Protein AF-A0A933HJF9-F1 (afdb_monomer_lite)

Radius of gyration: 20.72 Å; chains: 1; bounding box: 41×42×73 Å

Structure (mmCIF, N/CA/C/O backbone):
data_AF-A0A933HJF9-F1
#
_entry.id   AF-A0A933HJF9-F1
#
loop_
_atom_site.group_PDB
_atom_site.id
_atom_site.type_symbol
_atom_site.label_atom_id
_atom_site.label_alt_id
_atom_site.label_comp_id
_atom_site.label_asym_id
_atom_site.label_entity_id
_atom_site.label_seq_id
_atom_site.pdbx_PDB_ins_code
_atom_site.Cartn_x
_atom_site.Cartn_y
_atom_site.Cartn_z
_atom_site.occupancy
_atom_site.B_iso_or_equiv
_atom_site.auth_seq_id
_atom_site.auth_comp_id
_atom_site.auth_asym_id
_atom_site.auth_atom_id
_atom_site.pdbx_PDB_model_num
ATOM 1 N N . MET A 1 1 ? 9.190 4.130 -2.489 1.00 63.47 1 MET A N 1
ATOM 2 C CA . MET A 1 1 ? 9.051 5.265 -1.546 1.00 63.47 1 MET A CA 1
ATOM 3 C C . MET A 1 1 ? 8.448 4.735 -0.244 1.00 63.47 1 MET A C 1
ATOM 5 O O . MET A 1 1 ? 7.263 4.889 0.009 1.00 63.47 1 MET A O 1
ATOM 9 N N . ILE A 1 2 ? 9.229 4.041 0.594 1.00 67.19 2 ILE A N 1
ATOM 10 C CA . ILE A 1 2 ? 8.655 3.201 1.672 1.00 67.19 2 ILE A CA 1
ATOM 11 C C . ILE A 1 2 ? 7.759 4.002 2.638 1.00 67.19 2 ILE A C 1
ATOM 13 O O . ILE A 1 2 ? 6.658 3.570 2.974 1.00 67.19 2 ILE A O 1
ATOM 17 N N . LEU A 1 3 ? 8.217 5.183 3.069 1.00 70.75 3 LEU A N 1
ATOM 18 C CA . LEU A 1 3 ? 7.475 6.042 3.997 1.00 70.75 3 LEU A CA 1
ATOM 19 C C . LEU A 1 3 ? 6.176 6.580 3.385 1.00 70.75 3 LEU A C 1
ATOM 21 O O . LEU A 1 3 ? 5.149 6.524 4.058 1.00 70.75 3 LEU A O 1
ATOM 25 N N . GLY A 1 4 ? 6.203 7.023 2.124 1.00 73.81 4 GLY A N 1
ATOM 26 C CA . GLY A 1 4 ? 5.022 7.478 1.391 1.00 73.81 4 GLY A CA 1
ATOM 27 C C . GLY A 1 4 ? 3.935 6.413 1.273 1.00 73.81 4 GLY A C 1
ATOM 28 O O . GLY A 1 4 ? 2.762 6.688 1.524 1.00 73.81 4 GLY A O 1
ATOM 29 N N . HIS A 1 5 ? 4.310 5.166 0.975 1.00 80.69 5 HIS A N 1
ATOM 30 C CA . HIS A 1 5 ? 3.331 4.082 0.873 1.00 80.69 5 HIS A CA 1
ATOM 31 C C . HIS A 1 5 ? 2.687 3.751 2.214 1.00 80.69 5 HIS A C 1
ATOM 33 O O . HIS A 1 5 ? 1.479 3.519 2.291 1.00 80.69 5 HIS A O 1
ATOM 39 N N . VAL A 1 6 ? 3.469 3.771 3.294 1.00 81.75 6 VAL A N 1
ATOM 40 C CA . VAL A 1 6 ? 2.962 3.520 4.647 1.00 81.75 6 VAL A CA 1
ATOM 41 C C . VAL A 1 6 ? 2.019 4.637 5.093 1.00 81.75 6 VAL A C 1
ATOM 43 O O . VAL A 1 6 ? 0.928 4.342 5.586 1.00 81.75 6 VAL A O 1
ATOM 46 N N . THR A 1 7 ? 2.388 5.908 4.899 1.00 82.88 7 THR A N 1
ATOM 47 C CA . THR A 1 7 ? 1.548 7.050 5.299 1.00 82.88 7 THR A CA 1
ATOM 48 C C . THR A 1 7 ? 0.264 7.125 4.479 1.00 82.88 7 THR A C 1
ATOM 50 O O . THR A 1 7 ? -0.810 7.311 5.052 1.00 82.88 7 THR A O 1
ATOM 53 N N . ASN A 1 8 ? 0.331 6.892 3.168 1.00 82.56 8 ASN A N 1
ATOM 54 C CA . ASN A 1 8 ? -0.847 6.892 2.303 1.00 82.56 8 ASN A CA 1
ATOM 55 C C . ASN A 1 8 ? -1.765 5.702 2.576 1.00 82.56 8 ASN A C 1
ATOM 57 O O . ASN A 1 8 ? -2.982 5.866 2.637 1.00 82.56 8 ASN A O 1
ATOM 61 N N . THR A 1 9 ? -1.205 4.516 2.819 1.00 86.81 9 THR A N 1
ATOM 62 C CA . THR A 1 9 ? -1.996 3.340 3.210 1.00 86.81 9 THR A CA 1
ATOM 63 C C . THR A 1 9 ? -2.687 3.564 4.551 1.00 86.81 9 THR A C 1
ATOM 65 O O . THR A 1 9 ? -3.872 3.262 4.687 1.00 86.81 9 THR A O 1
ATOM 68 N N . PHE A 1 10 ? -1.988 4.148 5.530 1.00 87.69 10 PHE A N 1
ATOM 69 C CA . PHE A 1 10 ? -2.587 4.530 6.806 1.00 87.69 10 PHE A CA 1
ATOM 70 C C . PHE A 1 10 ? -3.729 5.534 6.622 1.00 87.69 10 PHE A C 1
ATOM 72 O O . PHE A 1 10 ? -4.814 5.334 7.166 1.00 87.69 10 PHE A O 1
ATOM 79 N N . MET A 1 11 ? -3.505 6.595 5.841 1.00 86.38 11 MET A N 1
ATOM 80 C CA . MET A 1 11 ? -4.516 7.611 5.556 1.00 86.38 11 MET A CA 1
ATOM 81 C C . MET A 1 11 ? -5.751 6.989 4.896 1.00 86.38 11 MET A C 1
ATOM 83 O O . MET A 1 11 ? -6.860 7.173 5.395 1.00 86.38 11 MET A O 1
ATOM 87 N N . LEU A 1 12 ? -5.572 6.224 3.815 1.00 85.50 12 LEU A N 1
ATOM 88 C CA . LEU A 1 12 ? -6.666 5.575 3.087 1.00 85.50 12 LEU A CA 1
ATOM 89 C C . LEU A 1 12 ? -7.440 4.602 3.977 1.00 85.50 12 LEU A C 1
ATOM 91 O O . LEU A 1 12 ? -8.669 4.584 3.942 1.00 85.50 12 LEU A O 1
ATOM 95 N N . HIS A 1 13 ? -6.742 3.829 4.812 1.00 89.94 13 HIS A N 1
ATOM 96 C CA . HIS A 1 13 ? -7.377 2.928 5.771 1.00 89.94 13 HIS A CA 1
ATOM 97 C C . HIS A 1 13 ? -8.176 3.698 6.829 1.00 89.94 13 HIS A C 1
ATOM 99 O O . HIS A 1 13 ? -9.340 3.385 7.069 1.00 89.94 13 HIS A O 1
ATOM 105 N N . SER A 1 14 ? -7.596 4.754 7.403 1.00 85.62 14 SER A N 1
ATOM 106 C CA . SER A 1 14 ? -8.238 5.595 8.418 1.00 85.62 14 SER A CA 1
ATOM 107 C C . SER A 1 14 ? -9.485 6.296 7.869 1.00 85.62 14 SER A C 1
ATOM 109 O O . SER A 1 14 ? -10.554 6.231 8.477 1.00 85.62 14 SER A O 1
ATOM 111 N N . VAL A 1 15 ? -9.394 6.892 6.678 1.00 85.25 15 VAL A N 1
ATOM 112 C CA . VAL A 1 15 ? -10.536 7.500 5.981 1.00 85.25 15 VAL A CA 1
ATOM 113 C C . VAL A 1 15 ? -11.581 6.439 5.642 1.00 85.25 15 VAL A C 1
ATOM 115 O O . VAL A 1 15 ? -12.755 6.598 5.970 1.00 85.25 15 VAL A O 1
ATOM 118 N N . GLY A 1 16 ? -11.165 5.313 5.061 1.00 83.94 16 GLY A N 1
ATOM 119 C CA . GLY A 1 16 ? -12.051 4.196 4.752 1.00 83.94 16 GLY A CA 1
ATOM 120 C C . GLY A 1 16 ? -12.776 3.665 5.989 1.00 83.94 16 GLY A C 1
ATOM 121 O O . GLY A 1 16 ? -13.950 3.323 5.897 1.00 83.94 16 GLY A O 1
ATOM 122 N N . SER A 1 17 ? -12.132 3.656 7.159 1.00 85.50 17 SER A N 1
ATOM 123 C CA . SER A 1 17 ? -12.736 3.189 8.413 1.00 85.50 17 SER A CA 1
ATOM 124 C C . SER A 1 17 ? -13.901 4.069 8.869 1.00 85.50 17 SER A C 1
ATOM 126 O O . SER A 1 17 ? -14.837 3.567 9.485 1.00 85.50 17 SER A O 1
ATOM 128 N N . HIS A 1 18 ? -13.910 5.359 8.514 1.00 83.75 18 HIS A N 1
ATOM 129 C CA . HIS A 1 18 ? -15.062 6.224 8.777 1.00 83.75 18 HIS A CA 1
ATOM 130 C C . HIS A 1 18 ? -16.285 5.825 7.946 1.00 83.75 18 HIS A C 1
ATOM 132 O O . HIS A 1 18 ? -17.407 5.891 8.446 1.00 83.75 18 HIS A O 1
ATOM 138 N N . PHE A 1 19 ? -16.079 5.369 6.708 1.00 86.31 19 PHE A N 1
ATOM 139 C CA . PHE A 1 19 ? -17.167 5.002 5.798 1.00 86.31 19 PHE A CA 1
ATOM 140 C C . PHE A 1 19 ? -17.592 3.535 5.925 1.00 86.31 19 PHE A C 1
ATOM 142 O O . PHE A 1 19 ? -18.777 3.214 5.864 1.00 86.31 19 PHE A O 1
ATOM 149 N N . LEU A 1 20 ? -16.627 2.636 6.109 1.00 85.19 20 LEU A N 1
ATOM 150 C CA . LEU A 1 20 ? -16.812 1.186 6.065 1.00 85.19 20 LEU A CA 1
ATOM 151 C C . LEU A 1 20 ? -16.800 0.534 7.455 1.00 85.19 20 LEU A C 1
ATOM 153 O O . LEU A 1 20 ? -17.136 -0.648 7.561 1.00 85.19 20 LEU A O 1
ATOM 157 N N . LYS A 1 21 ? -16.475 1.296 8.511 1.00 79.31 21 LYS A N 1
ATOM 158 C CA . LYS A 1 21 ? -16.445 0.858 9.917 1.00 79.31 21 LYS A CA 1
ATOM 159 C C . LYS A 1 21 ? -15.720 -0.487 10.063 1.00 79.31 21 LYS A C 1
ATOM 161 O O . LYS A 1 21 ? -14.565 -0.616 9.662 1.00 79.31 21 LYS A O 1
ATOM 166 N N . ASP A 1 22 ? -16.425 -1.499 10.558 1.00 75.94 22 ASP A N 1
ATOM 167 C CA . ASP A 1 22 ? -15.890 -2.815 10.916 1.00 75.94 22 ASP A CA 1
ATOM 168 C C . ASP A 1 22 ? -15.705 -3.757 9.717 1.00 75.94 22 ASP A C 1
ATOM 170 O O . ASP A 1 22 ? -15.320 -4.914 9.879 1.00 75.94 22 ASP A O 1
ATOM 174 N N . LYS A 1 23 ? -15.997 -3.291 8.495 1.00 83.62 23 LYS A N 1
ATOM 175 C CA . LYS A 1 23 ? -15.835 -4.095 7.275 1.00 83.62 23 LYS A CA 1
ATOM 176 C C . LYS A 1 23 ? -14.406 -4.083 6.739 1.00 83.62 23 LYS A C 1
ATOM 178 O O . LYS A 1 23 ? -14.088 -4.899 5.875 1.00 83.62 23 LYS A O 1
ATOM 183 N N . LEU A 1 24 ? -13.556 -3.169 7.213 1.00 86.50 24 LEU A N 1
ATOM 184 C CA . LEU A 1 24 ? -12.160 -3.123 6.793 1.00 86.50 24 LEU A CA 1
ATOM 185 C C . LEU A 1 24 ? -11.309 -4.155 7.539 1.00 86.50 24 LEU A C 1
ATOM 187 O O . LEU A 1 24 ? -11.503 -4.375 8.736 1.00 86.50 24 LEU A O 1
ATOM 191 N N . PRO A 1 25 ? -10.321 -4.761 6.860 1.00 88.19 25 PRO A N 1
ATOM 192 C CA . PRO A 1 25 ? -9.350 -5.608 7.529 1.00 88.19 25 PRO A CA 1
ATOM 193 C C . PRO A 1 25 ? -8.535 -4.810 8.560 1.00 88.19 25 PRO A C 1
ATOM 195 O O . PRO A 1 25 ? -8.384 -3.592 8.419 1.00 88.19 25 PRO A O 1
ATOM 198 N N . PRO A 1 26 ? -7.963 -5.474 9.581 1.00 89.62 26 PRO A N 1
ATOM 199 C CA . PRO A 1 26 ? -7.102 -4.815 10.556 1.00 89.62 26 PRO A CA 1
ATOM 200 C C . PRO A 1 26 ? -5.947 -4.070 9.879 1.00 89.62 26 PRO A C 1
ATOM 202 O O . PRO A 1 26 ? -5.344 -4.571 8.934 1.00 89.62 26 PRO A O 1
ATOM 205 N N . LEU A 1 27 ? -5.611 -2.887 10.387 1.00 88.44 27 LEU A N 1
ATOM 206 C CA . LEU A 1 27 ? -4.574 -2.030 9.810 1.00 88.44 27 LEU A CA 1
ATOM 207 C C . LEU A 1 27 ? -3.166 -2.672 9.776 1.00 88.44 27 LEU A C 1
ATOM 209 O O . LEU A 1 27 ? -2.523 -2.576 8.734 1.00 88.44 27 LEU A O 1
ATOM 213 N N . PRO A 1 28 ? -2.660 -3.348 10.834 1.00 92.50 28 PRO A N 1
ATOM 214 C CA . PRO A 1 28 ? -1.293 -3.882 10.823 1.00 92.50 28 PRO A CA 1
ATOM 215 C C . PRO A 1 28 ? -0.962 -4.821 9.646 1.00 92.50 28 PRO A C 1
ATOM 217 O O . PRO A 1 28 ? 0.057 -4.592 8.995 1.00 92.50 28 PRO A O 1
ATOM 220 N N . PRO A 1 29 ? -1.785 -5.835 9.302 1.00 91.62 29 PRO A N 1
ATOM 221 C CA . PRO A 1 29 ? -1.504 -6.672 8.139 1.00 91.62 29 PRO A CA 1
ATOM 222 C C . PRO A 1 29 ? -1.632 -5.922 6.811 1.00 91.62 29 PRO A C 1
ATOM 224 O O . PRO A 1 29 ? -0.892 -6.231 5.884 1.00 91.62 29 PRO A O 1
ATOM 227 N N . VAL A 1 30 ? -2.503 -4.912 6.718 1.00 91.25 30 VAL A N 1
ATOM 228 C CA . VAL A 1 30 ? -2.583 -4.049 5.528 1.00 91.25 30 VAL A CA 1
ATOM 229 C C . VAL A 1 30 ? -1.292 -3.240 5.365 1.00 91.25 30 VAL A C 1
ATOM 231 O O . VAL A 1 30 ? -0.745 -3.179 4.271 1.00 91.25 30 VAL A O 1
ATOM 234 N N . LEU A 1 31 ? -0.738 -2.683 6.446 1.00 90.81 31 LEU A N 1
ATOM 235 C CA . LEU A 1 31 ? 0.550 -1.982 6.397 1.00 90.81 31 LEU A CA 1
ATOM 236 C C . LEU A 1 31 ? 1.707 -2.922 6.040 1.00 90.81 31 LEU A C 1
ATOM 238 O O . LEU A 1 31 ? 2.556 -2.558 5.233 1.00 90.81 31 LEU A O 1
ATOM 242 N N . ALA A 1 32 ? 1.723 -4.141 6.589 1.00 88.38 32 ALA A N 1
ATOM 243 C CA . ALA A 1 32 ? 2.713 -5.153 6.218 1.00 88.38 32 ALA A CA 1
ATOM 244 C C . ALA A 1 32 ? 2.627 -5.502 4.723 1.00 88.38 32 ALA A C 1
ATOM 246 O O . ALA A 1 32 ? 3.645 -5.602 4.043 1.00 88.38 32 ALA A O 1
ATOM 247 N N . GLY A 1 33 ? 1.405 -5.615 4.201 1.00 87.50 33 GLY A N 1
ATOM 248 C CA . GLY A 1 33 ? 1.130 -5.759 2.778 1.00 87.50 33 GLY A CA 1
ATOM 249 C C . GLY A 1 33 ? 1.681 -4.621 1.934 1.00 87.50 33 GLY A C 1
ATOM 250 O O . GLY A 1 33 ? 2.360 -4.866 0.945 1.00 87.50 33 GLY A O 1
ATOM 251 N N . ALA A 1 34 ? 1.453 -3.378 2.358 1.00 88.00 34 ALA A N 1
ATOM 252 C CA . ALA A 1 34 ? 1.936 -2.192 1.657 1.00 88.00 34 ALA A CA 1
ATOM 253 C C . ALA A 1 34 ? 3.467 -2.036 1.672 1.00 88.00 34 ALA A C 1
ATOM 255 O O . ALA A 1 34 ? 3.995 -1.180 0.976 1.00 88.00 34 ALA A O 1
ATOM 256 N N . LEU A 1 35 ? 4.194 -2.842 2.447 1.00 85.69 35 LEU A N 1
ATOM 257 C CA . LEU A 1 35 ? 5.657 -2.920 2.409 1.00 85.69 35 LEU A CA 1
ATOM 258 C C . LEU A 1 35 ? 6.165 -4.077 1.543 1.00 85.69 35 LEU A C 1
ATOM 260 O O . LEU A 1 35 ? 7.329 -4.085 1.146 1.00 85.69 35 LEU A O 1
ATOM 264 N N . ALA A 1 36 ? 5.315 -5.070 1.277 1.00 83.06 36 ALA A N 1
ATOM 265 C CA . ALA A 1 36 ? 5.723 -6.323 0.661 1.00 83.06 36 ALA A CA 1
ATOM 266 C C . ALA A 1 36 ? 6.304 -6.160 -0.756 1.00 83.06 36 ALA A C 1
ATOM 268 O O . ALA A 1 36 ? 7.364 -6.743 -0.978 1.00 83.06 36 ALA A O 1
ATOM 269 N N . PRO A 1 37 ? 5.713 -5.379 -1.690 1.00 80.31 37 PRO A N 1
ATOM 270 C CA . PRO A 1 37 ? 6.295 -5.200 -3.025 1.00 80.31 37 PRO A CA 1
ATOM 271 C C . PRO A 1 37 ? 7.726 -4.652 -2.950 1.00 80.31 37 PRO A C 1
ATOM 273 O O . PRO A 1 37 ? 8.669 -5.265 -3.442 1.00 80.31 37 PRO A O 1
ATOM 276 N N . ASP A 1 38 ? 7.895 -3.572 -2.188 1.00 77.94 38 ASP A N 1
ATOM 277 C CA . ASP A 1 38 ? 9.159 -2.866 -1.983 1.00 77.94 38 ASP A CA 1
ATOM 278 C C . ASP A 1 38 ? 10.269 -3.765 -1.389 1.00 77.94 38 ASP A C 1
ATOM 280 O O . ASP A 1 38 ? 11.452 -3.578 -1.686 1.00 77.94 38 ASP A O 1
ATOM 284 N N . ILE A 1 39 ? 9.910 -4.717 -0.517 1.00 76.38 39 ILE A N 1
ATOM 285 C CA . ILE A 1 39 ? 10.842 -5.686 0.086 1.00 76.38 39 ILE A CA 1
ATOM 286 C C . ILE A 1 39 ? 11.153 -6.823 -0.890 1.00 76.38 39 ILE A C 1
ATOM 288 O O . ILE A 1 39 ? 12.322 -7.172 -1.061 1.00 76.38 39 ILE A O 1
ATOM 292 N N . LEU A 1 40 ? 10.128 -7.403 -1.519 1.00 73.06 40 LEU A N 1
ATOM 293 C CA . LEU A 1 40 ? 10.278 -8.543 -2.423 1.00 73.06 40 LEU A CA 1
ATOM 294 C C . LEU A 1 40 ? 11.112 -8.171 -3.648 1.00 73.06 40 LEU A C 1
ATOM 296 O O . LEU A 1 40 ? 12.054 -8.888 -3.979 1.00 73.06 40 LEU A O 1
ATOM 300 N N . ASP A 1 41 ? 10.851 -7.013 -4.249 1.00 70.12 41 ASP A N 1
ATOM 301 C CA . ASP A 1 41 ? 11.571 -6.555 -5.438 1.00 70.12 41 ASP A CA 1
ATOM 302 C C . ASP A 1 41 ? 13.060 -6.311 -5.144 1.00 70.12 41 ASP A C 1
ATOM 304 O O . ASP A 1 41 ? 13.935 -6.606 -5.965 1.00 70.12 41 ASP A O 1
ATOM 308 N N . LYS A 1 42 ? 13.379 -5.833 -3.934 1.00 71.25 42 LYS A N 1
ATOM 309 C CA . LYS A 1 42 ? 14.765 -5.658 -3.468 1.00 71.25 42 LYS A CA 1
ATOM 310 C C . LYS A 1 42 ? 15.427 -6.981 -3.094 1.00 71.25 42 LYS A C 1
ATOM 312 O O . LYS A 1 42 ? 16.613 -7.146 -3.359 1.00 71.25 42 LYS A O 1
ATOM 317 N N . ALA A 1 43 ? 14.697 -7.925 -2.506 1.00 67.44 43 ALA A N 1
ATOM 318 C CA . ALA A 1 43 ? 15.236 -9.246 -2.192 1.00 67.44 43 ALA A CA 1
ATOM 319 C C . ALA A 1 43 ? 15.589 -10.012 -3.477 1.00 67.44 43 ALA A C 1
ATOM 321 O O . ALA A 1 43 ? 16.712 -10.494 -3.615 1.00 67.44 43 ALA A O 1
ATOM 322 N N . ILE A 1 44 ? 14.676 -10.028 -4.453 1.00 65.00 44 ILE A N 1
ATOM 323 C CA . ILE A 1 44 ? 14.888 -10.664 -5.760 1.00 65.00 44 ILE A CA 1
ATOM 324 C C . ILE A 1 44 ? 16.096 -10.037 -6.469 1.00 65.00 44 ILE A C 1
ATOM 326 O O . ILE A 1 44 ? 16.947 -10.765 -6.981 1.00 65.00 44 ILE A O 1
ATOM 330 N N . MET A 1 45 ? 16.236 -8.705 -6.408 1.00 61.38 45 MET A N 1
ATOM 331 C CA . MET A 1 45 ? 17.421 -7.999 -6.907 1.00 61.38 45 MET A CA 1
ATOM 332 C C . MET A 1 45 ? 18.723 -8.530 -6.317 1.00 61.38 45 MET A C 1
ATOM 334 O O . MET A 1 45 ? 19.659 -8.801 -7.061 1.00 61.38 45 MET A O 1
ATOM 338 N N . VAL A 1 46 ? 18.803 -8.606 -4.988 1.00 62.22 46 VAL A N 1
ATOM 339 C CA . VAL A 1 46 ? 20.041 -8.961 -4.282 1.00 62.22 46 VAL A CA 1
ATOM 340 C C . VAL A 1 46 ? 20.433 -10.410 -4.557 1.00 62.22 46 VAL A C 1
ATOM 342 O O . VAL A 1 46 ? 21.616 -10.721 -4.624 1.00 62.22 46 VAL A O 1
ATOM 345 N N . THR A 1 47 ? 19.455 -11.293 -4.759 1.00 63.03 47 THR A N 1
ATOM 346 C CA . THR A 1 47 ? 19.709 -12.717 -5.017 1.00 63.03 47 THR A CA 1
ATOM 347 C C . THR A 1 47 ? 20.190 -13.041 -6.434 1.00 63.03 47 THR A C 1
ATOM 349 O O . THR A 1 47 ? 20.449 -14.207 -6.712 1.00 63.03 47 THR A O 1
ATOM 352 N N . GLY A 1 48 ? 20.289 -12.063 -7.344 1.00 54.75 48 GLY A N 1
ATOM 353 C CA . GLY A 1 48 ? 20.779 -12.292 -8.714 1.00 54.75 48 GLY A CA 1
ATOM 354 C C . GLY A 1 48 ? 19.884 -13.199 -9.571 1.00 54.75 48 GLY A C 1
ATOM 355 O O . GLY A 1 48 ? 20.211 -13.506 -10.709 1.00 54.75 48 GLY A O 1
ATOM 356 N N . LEU A 1 49 ? 18.715 -13.605 -9.065 1.00 54.66 49 LEU A N 1
ATOM 357 C CA . LEU A 1 49 ? 17.764 -14.459 -9.784 1.00 54.66 49 LEU A CA 1
ATOM 358 C C . LEU A 1 49 ? 17.258 -13.816 -11.084 1.00 54.66 49 LEU A C 1
ATOM 360 O O . LEU A 1 49 ? 16.797 -14.518 -11.979 1.00 54.66 49 LEU A O 1
ATOM 364 N N . ILE A 1 50 ? 17.341 -12.486 -11.183 1.00 53.31 50 ILE A N 1
ATOM 365 C CA . ILE A 1 50 ? 16.911 -11.708 -12.341 1.00 53.31 50 ILE A CA 1
ATOM 366 C C . ILE A 1 50 ? 17.896 -10.540 -12.546 1.00 53.31 50 ILE A C 1
ATOM 368 O O . ILE A 1 50 ? 17.615 -9.391 -12.194 1.00 53.31 50 ILE A O 1
ATOM 372 N N . GLU A 1 51 ? 19.094 -10.840 -13.055 1.00 46.56 51 GLU A N 1
ATOM 373 C CA . GLU A 1 51 ? 20.195 -9.869 -13.222 1.00 46.56 51 GLU A CA 1
ATOM 374 C C . GLU A 1 51 ? 19.914 -8.753 -14.243 1.00 46.56 51 GLU A C 1
ATOM 376 O O . GLU A 1 51 ? 20.573 -7.715 -14.216 1.00 46.56 51 GLU A O 1
ATOM 381 N N . SER A 1 52 ? 18.922 -8.908 -15.119 1.00 46.62 52 SER A N 1
ATOM 382 C CA . SER A 1 52 ? 18.764 -7.995 -16.256 1.00 46.62 52 SER A CA 1
ATOM 383 C C . SER A 1 52 ? 17.372 -8.020 -16.887 1.00 46.62 52 SER A C 1
ATOM 385 O O . SER A 1 52 ? 17.262 -7.932 -18.105 1.00 46.62 52 SER A O 1
ATOM 387 N N . TYR A 1 53 ? 16.291 -8.114 -16.098 1.00 44.81 53 TYR A N 1
ATOM 388 C CA . TYR A 1 53 ? 14.967 -7.824 -16.668 1.00 44.81 53 TYR A CA 1
ATOM 389 C C . TYR A 1 53 ? 14.703 -6.321 -16.639 1.00 44.81 53 TYR A C 1
ATOM 391 O O . TYR A 1 53 ? 14.568 -5.738 -15.554 1.00 44.81 53 TYR A O 1
ATOM 399 N N . PRO A 1 54 ? 14.634 -5.681 -17.810 1.00 40.59 54 PRO A N 1
ATOM 400 C CA . PRO A 1 54 ? 14.219 -4.302 -17.884 1.00 40.59 54 PRO A CA 1
ATOM 401 C C . PRO A 1 54 ? 12.711 -4.226 -17.653 1.00 40.59 54 PRO A C 1
ATOM 403 O O . PRO A 1 54 ? 11.968 -5.086 -18.117 1.00 40.59 54 PRO A O 1
ATOM 406 N N . GLY A 1 55 ? 12.269 -3.246 -16.866 1.00 45.38 55 GLY A N 1
ATOM 407 C CA . GLY A 1 55 ? 10.886 -3.198 -16.386 1.00 45.38 55 GLY A CA 1
ATOM 408 C C . GLY A 1 55 ? 10.658 -3.958 -15.081 1.00 45.38 55 GLY A C 1
ATOM 409 O O . GLY A 1 55 ? 9.654 -4.649 -14.921 1.00 45.38 55 GLY A O 1
ATOM 410 N N . ARG A 1 56 ? 11.556 -3.785 -14.100 1.00 49.50 56 ARG A N 1
ATOM 411 C CA . ARG A 1 56 ? 11.162 -3.930 -12.691 1.00 49.50 56 ARG A CA 1
ATOM 412 C C . ARG A 1 56 ? 9.990 -2.997 -12.434 1.00 49.50 56 ARG A C 1
ATOM 414 O O . ARG A 1 56 ? 10.170 -1.795 -12.271 1.00 49.50 56 ARG A O 1
ATOM 421 N N . GLY A 1 57 ? 8.801 -3.566 -12.498 1.00 53.97 57 GLY A N 1
ATOM 422 C CA . GLY A 1 57 ? 7.556 -2.840 -12.499 1.00 53.97 57 GLY A CA 1
ATOM 423 C C . GLY A 1 57 ? 6.513 -3.589 -11.698 1.00 53.97 57 GLY A C 1
ATOM 424 O O . GLY A 1 57 ? 6.561 -4.809 -11.530 1.00 53.97 57 GLY A O 1
ATOM 425 N N . LEU A 1 58 ? 5.538 -2.808 -11.266 1.00 52.09 58 LEU A N 1
ATOM 426 C CA . LEU A 1 58 ? 4.409 -3.166 -10.419 1.00 52.09 58 LEU A CA 1
ATOM 427 C C . LEU A 1 58 ? 3.652 -4.417 -10.847 1.00 52.09 58 LEU A C 1
ATOM 429 O O . LEU A 1 58 ? 3.062 -5.094 -10.011 1.00 52.09 58 LEU A O 1
ATOM 433 N N . PHE A 1 59 ? 3.674 -4.747 -12.138 1.00 54.97 59 PHE A N 1
ATOM 434 C CA . PHE A 1 59 ? 3.032 -5.944 -12.658 1.00 54.97 59 PHE A CA 1
ATOM 435 C C . PHE A 1 59 ? 3.751 -7.235 -12.235 1.00 54.97 59 PHE A C 1
ATOM 437 O O . PHE A 1 59 ? 3.090 -8.226 -11.941 1.00 54.97 59 PHE A O 1
ATOM 444 N N . HIS A 1 60 ? 5.084 -7.233 -12.112 1.00 59.94 60 HIS A N 1
ATOM 445 C CA . HIS A 1 60 ? 5.825 -8.404 -11.633 1.00 59.94 60 HIS A CA 1
ATOM 446 C C . HIS A 1 60 ? 5.531 -8.678 -10.155 1.00 59.94 60 HIS A C 1
ATOM 448 O O . HIS A 1 60 ? 5.240 -9.815 -9.770 1.00 59.94 60 HIS A O 1
ATOM 454 N N . SER A 1 61 ? 5.527 -7.624 -9.340 1.00 66.44 61 SER A N 1
ATOM 455 C CA . SER A 1 61 ? 5.171 -7.694 -7.927 1.00 66.44 61 SER A CA 1
ATOM 456 C C . S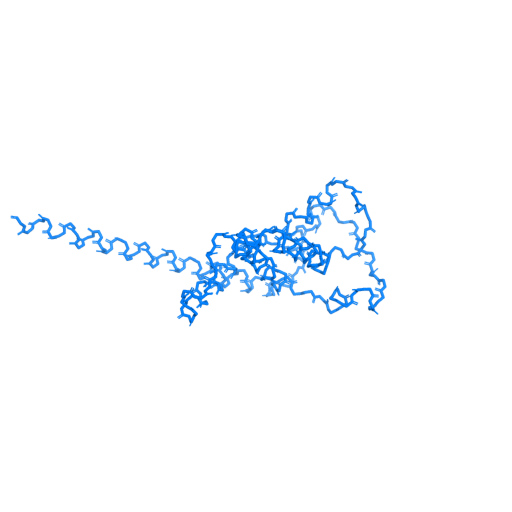ER A 1 61 ? 3.695 -8.088 -7.781 1.00 66.44 61 SER A C 1
ATOM 458 O O . SER A 1 61 ? 3.394 -8.982 -6.997 1.00 66.44 61 SER A O 1
ATOM 460 N N . LEU A 1 62 ? 2.779 -7.545 -8.599 1.00 71.88 62 LEU A N 1
ATOM 461 C CA . LEU A 1 62 ? 1.360 -7.929 -8.627 1.00 71.88 62 LEU A CA 1
ATOM 462 C C . LEU A 1 62 ? 1.156 -9.409 -8.956 1.00 71.88 62 LEU A C 1
ATOM 464 O O . LEU A 1 62 ? 0.450 -10.105 -8.227 1.00 71.88 62 LEU A O 1
ATOM 468 N N . VAL A 1 63 ? 1.754 -9.900 -10.045 1.00 70.56 63 VAL A N 1
ATOM 469 C CA . VAL A 1 63 ? 1.618 -11.295 -10.484 1.00 70.56 63 VAL A CA 1
ATOM 470 C C . VAL A 1 63 ? 2.200 -12.228 -9.432 1.00 70.56 63 VAL A C 1
ATOM 472 O O . VAL A 1 63 ? 1.518 -13.157 -9.010 1.00 70.56 63 VAL A O 1
ATOM 475 N N . THR A 1 64 ? 3.405 -11.946 -8.933 1.00 70.25 64 THR A N 1
ATOM 476 C CA . THR A 1 64 ? 4.047 -12.750 -7.884 1.00 70.25 64 THR A CA 1
ATOM 477 C C . THR A 1 64 ? 3.196 -12.772 -6.617 1.00 70.25 64 THR A C 1
ATOM 479 O O . THR A 1 64 ? 2.899 -13.839 -6.083 1.00 70.25 64 THR A O 1
ATOM 482 N N . LEU A 1 65 ? 2.714 -11.613 -6.166 1.00 78.19 65 LEU A N 1
ATOM 483 C CA . LEU A 1 65 ? 1.845 -11.514 -4.997 1.00 78.19 65 LEU A CA 1
ATOM 484 C C . LEU A 1 65 ? 0.515 -12.238 -5.205 1.00 78.19 65 LEU A C 1
ATOM 486 O O . LEU A 1 65 ? 0.039 -12.880 -4.277 1.00 78.19 65 LEU A O 1
ATOM 490 N N . THR A 1 66 ? -0.063 -12.198 -6.406 1.00 82.50 66 THR A N 1
ATOM 491 C CA . THR A 1 66 ? -1.300 -12.923 -6.739 1.00 82.50 66 THR A CA 1
ATOM 492 C C . THR A 1 66 ? -1.069 -14.433 -6.729 1.00 82.50 66 THR A C 1
ATOM 494 O O . THR A 1 66 ? -1.840 -15.178 -6.122 1.00 82.50 66 THR A O 1
ATOM 497 N N . VAL A 1 67 ? 0.017 -14.888 -7.359 1.00 80.25 67 VAL A N 1
ATOM 498 C CA . VAL A 1 67 ? 0.421 -16.299 -7.429 1.00 80.25 67 VAL A CA 1
ATOM 499 C C . VAL A 1 67 ? 0.774 -16.849 -6.050 1.00 80.25 67 VAL A C 1
ATOM 501 O O . VAL A 1 67 ? 0.575 -18.032 -5.813 1.00 80.25 67 VAL A O 1
ATOM 504 N N . LEU A 1 68 ? 1.235 -16.020 -5.114 1.00 80.75 68 LEU A N 1
ATOM 505 C CA . LEU A 1 68 ? 1.460 -16.431 -3.727 1.00 80.75 68 LEU A CA 1
ATOM 506 C C . LEU A 1 68 ? 0.173 -16.364 -2.891 1.00 80.75 68 LEU A C 1
ATOM 508 O O . LEU A 1 68 ? -0.129 -17.290 -2.136 1.00 80.75 68 LEU A O 1
ATOM 512 N N . ALA A 1 69 ? -0.616 -15.297 -3.032 1.00 85.31 69 ALA A N 1
ATOM 513 C CA . ALA A 1 69 ? -1.799 -15.053 -2.212 1.00 85.31 69 ALA A CA 1
ATOM 514 C C . ALA A 1 69 ? -2.952 -16.011 -2.533 1.00 85.31 69 ALA A C 1
ATOM 516 O O . ALA A 1 69 ? -3.584 -16.524 -1.610 1.00 85.31 69 ALA A O 1
ATOM 517 N N . VAL A 1 70 ? -3.231 -16.289 -3.812 1.00 88.25 70 VAL A N 1
ATOM 518 C CA . VAL A 1 70 ? -4.369 -17.136 -4.212 1.00 88.25 70 VAL A CA 1
ATOM 519 C C . VAL A 1 70 ? -4.215 -18.577 -3.701 1.00 88.25 70 VAL A C 1
ATOM 521 O O . VAL A 1 70 ? -5.145 -19.071 -3.052 1.00 88.25 70 VAL A O 1
ATOM 524 N N . PRO A 1 71 ? -3.069 -19.261 -3.892 1.00 88.19 71 PRO A N 1
ATOM 525 C CA . PRO A 1 71 ? -2.835 -20.569 -3.292 1.00 88.19 71 PRO A CA 1
ATOM 526 C C . PRO A 1 71 ? -2.792 -20.511 -1.769 1.00 88.19 71 PRO A C 1
ATOM 528 O O . PRO A 1 71 ? -3.355 -21.394 -1.134 1.00 88.19 71 PRO A O 1
ATOM 531 N N . ALA A 1 72 ? -2.204 -19.472 -1.162 1.00 85.75 72 ALA A N 1
ATOM 532 C CA . ALA A 1 72 ? -2.169 -19.346 0.295 1.00 85.75 72 ALA A CA 1
ATOM 533 C C . ALA A 1 72 ? -3.575 -19.218 0.908 1.00 85.75 72 ALA A C 1
ATOM 535 O O . ALA A 1 72 ? -3.861 -19.841 1.928 1.00 85.75 72 ALA A O 1
ATOM 536 N N . ILE A 1 73 ? -4.482 -18.473 0.270 1.00 88.06 73 ILE A N 1
ATOM 537 C CA . ILE A 1 73 ? -5.888 -18.369 0.689 1.00 88.06 73 ILE A CA 1
ATOM 538 C C . ILE A 1 73 ? -6.594 -19.726 0.575 1.00 88.06 73 ILE A C 1
ATOM 540 O O . ILE A 1 73 ? -7.345 -20.102 1.474 1.00 88.06 73 ILE A O 1
ATOM 544 N N . ARG A 1 74 ? -6.342 -20.468 -0.511 1.00 90.00 74 ARG A N 1
ATOM 545 C CA . ARG A 1 74 ? -6.939 -21.791 -0.762 1.00 90.00 74 ARG A CA 1
ATOM 546 C C . ARG A 1 74 ? -6.404 -22.864 0.191 1.00 90.00 74 ARG A C 1
ATOM 548 O O . ARG A 1 74 ? -7.183 -23.661 0.699 1.00 90.00 74 ARG A O 1
ATOM 555 N N . ALA A 1 75 ? -5.096 -22.877 0.433 1.00 91.25 75 ALA A N 1
ATOM 556 C CA . ALA A 1 75 ? -4.417 -23.861 1.272 1.00 91.25 75 ALA A CA 1
ATOM 557 C C . ALA A 1 75 ? -4.620 -23.596 2.771 1.00 91.25 75 ALA A C 1
ATOM 559 O O . ALA A 1 75 ? -4.659 -24.532 3.565 1.00 91.25 75 ALA A O 1
ATOM 560 N N . PHE A 1 76 ? -4.777 -22.328 3.166 1.00 92.62 76 PHE A N 1
ATOM 561 C CA . PHE A 1 76 ? -4.909 -21.921 4.564 1.00 92.62 76 PHE A CA 1
ATOM 562 C C . PHE A 1 76 ? -6.183 -21.089 4.790 1.00 92.62 76 PHE A C 1
ATOM 564 O O . PHE A 1 76 ? -6.093 -19.906 5.134 1.00 92.62 76 PHE A O 1
ATOM 571 N N . PRO A 1 77 ? -7.388 -21.684 4.677 1.00 90.50 77 PRO A N 1
ATOM 572 C CA . PRO A 1 77 ? -8.653 -20.952 4.793 1.00 90.50 77 PRO A CA 1
ATOM 573 C C . PRO A 1 77 ? -8.817 -20.258 6.154 1.00 90.50 77 PRO A C 1
ATOM 575 O O . PRO A 1 77 ? -9.321 -19.139 6.225 1.00 90.50 77 PRO A O 1
ATOM 578 N N . ALA A 1 78 ? -8.294 -20.856 7.232 1.00 91.88 78 ALA A N 1
ATOM 579 C CA . ALA A 1 78 ? -8.271 -20.244 8.564 1.00 91.88 78 ALA A CA 1
ATOM 580 C C . ALA A 1 78 ? -7.464 -18.929 8.620 1.00 91.88 78 ALA A C 1
ATOM 582 O O . ALA A 1 78 ? -7.716 -18.078 9.469 1.00 91.88 78 ALA A O 1
ATOM 583 N N . ARG A 1 79 ? -6.503 -18.742 7.704 1.00 90.06 79 ARG A N 1
ATOM 584 C CA . ARG A 1 79 ? -5.672 -17.534 7.579 1.00 90.06 79 ARG A CA 1
ATOM 585 C C . ARG A 1 79 ? -6.077 -16.652 6.397 1.00 90.06 79 ARG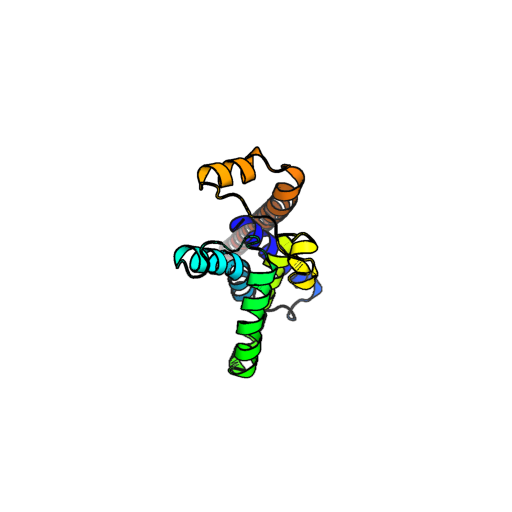 A C 1
ATOM 587 O O . ARG A 1 79 ? -5.467 -15.603 6.208 1.00 90.06 79 ARG A O 1
ATOM 594 N N . ALA A 1 80 ? -7.117 -17.008 5.641 1.00 88.00 80 ALA A N 1
ATOM 595 C CA . ALA A 1 80 ? -7.519 -16.298 4.427 1.00 88.00 80 ALA A CA 1
ATOM 596 C C . ALA A 1 80 ? -7.772 -14.802 4.658 1.00 88.00 80 ALA A C 1
ATOM 598 O O . ALA A 1 80 ? -7.364 -13.981 3.845 1.00 88.00 80 ALA A O 1
ATOM 599 N N . LYS A 1 81 ? -8.377 -14.427 5.796 1.00 88.38 81 LYS A N 1
ATOM 600 C CA . LYS A 1 81 ? -8.594 -13.013 6.154 1.00 88.38 81 LYS A CA 1
ATOM 601 C C . LYS A 1 81 ? -7.281 -12.249 6.345 1.00 88.38 81 LYS A C 1
ATOM 603 O O . LYS A 1 81 ? -7.170 -11.110 5.906 1.00 88.38 81 LYS A O 1
ATOM 608 N N . LEU A 1 82 ? -6.293 -12.875 6.984 1.00 91.25 82 LEU A N 1
ATOM 609 C CA . LEU A 1 82 ? -4.976 -12.281 7.204 1.00 91.25 82 LEU A CA 1
ATOM 610 C C . LEU A 1 82 ? -4.221 -12.133 5.879 1.00 91.25 82 LEU A C 1
ATOM 612 O O . LEU A 1 82 ? -3.727 -11.053 5.576 1.00 91.25 82 LEU A O 1
ATOM 616 N N . VAL A 1 83 ? -4.182 -13.200 5.077 1.00 90.00 83 VAL A N 1
ATOM 617 C CA . VAL A 1 83 ? -3.531 -13.192 3.759 1.00 90.00 83 VAL A CA 1
ATOM 618 C C . VAL A 1 83 ? -4.201 -12.177 2.834 1.00 90.00 83 VAL A C 1
ATOM 620 O O . VAL A 1 83 ? -3.513 -11.404 2.179 1.00 90.00 83 VAL A O 1
ATOM 623 N N . GLY A 1 84 ? -5.534 -12.110 2.837 1.00 89.19 84 GLY A N 1
ATOM 624 C CA . GLY A 1 84 ? -6.296 -11.120 2.079 1.00 89.19 84 GLY A CA 1
ATOM 625 C C . GLY A 1 84 ? -6.011 -9.681 2.513 1.00 89.19 84 GLY A C 1
ATOM 626 O O . GLY A 1 84 ? -5.917 -8.805 1.662 1.00 89.19 84 GLY A O 1
ATOM 627 N N . ALA A 1 85 ? -5.810 -9.427 3.811 1.00 91.12 85 ALA A N 1
ATOM 628 C CA . ALA A 1 85 ? -5.432 -8.106 4.315 1.00 91.12 85 ALA A CA 1
ATOM 629 C C . ALA A 1 85 ? -4.027 -7.682 3.856 1.00 91.12 85 ALA A C 1
ATOM 631 O O . ALA A 1 85 ? -3.843 -6.549 3.417 1.00 91.12 85 ALA A O 1
ATOM 632 N N . VAL A 1 86 ? -3.055 -8.600 3.912 1.00 89.50 86 VAL A N 1
ATOM 633 C CA . VAL A 1 86 ? -1.697 -8.376 3.386 1.00 89.50 86 VAL A CA 1
ATOM 634 C C . VAL A 1 86 ? -1.745 -8.139 1.877 1.00 89.50 86 VAL A C 1
ATOM 636 O O . VAL A 1 86 ? -1.161 -7.186 1.374 1.00 89.50 86 VAL A O 1
ATOM 639 N N . TYR A 1 87 ? -2.498 -8.958 1.147 1.00 90.19 87 TYR A N 1
ATOM 640 C CA . TYR A 1 87 ? -2.649 -8.801 -0.293 1.00 90.19 87 TYR A CA 1
ATOM 641 C C . TYR A 1 87 ? -3.295 -7.457 -0.658 1.00 90.19 87 TYR A C 1
ATOM 643 O O . TYR A 1 87 ? -2.790 -6.754 -1.528 1.00 90.19 87 TYR A O 1
ATOM 651 N N . LEU A 1 88 ? -4.341 -7.037 0.063 1.00 90.06 88 LEU A N 1
ATOM 652 C CA . LEU A 1 88 ? -4.967 -5.726 -0.120 1.00 90.06 88 LEU A CA 1
ATOM 653 C C . LEU A 1 88 ? -3.974 -4.580 0.099 1.00 90.06 88 LEU A C 1
ATOM 655 O O . LEU A 1 88 ? -3.940 -3.647 -0.696 1.00 90.06 88 LEU A O 1
ATOM 659 N N . GLY A 1 89 ? -3.159 -4.649 1.152 1.00 89.50 89 GLY A N 1
ATOM 660 C CA . GLY A 1 89 ? -2.110 -3.661 1.398 1.00 89.50 89 GLY A CA 1
ATOM 661 C C . GLY A 1 89 ? -1.127 -3.547 0.238 1.00 89.50 89 GLY A C 1
ATOM 662 O O . GLY A 1 89 ? -0.789 -2.445 -0.189 1.00 89.50 89 GLY A O 1
ATOM 663 N N . ALA A 1 90 ? -0.722 -4.687 -0.319 1.00 86.88 90 ALA A N 1
ATOM 664 C CA . ALA A 1 90 ? 0.167 -4.709 -1.467 1.00 86.88 90 ALA A CA 1
ATOM 665 C C . ALA A 1 90 ? -0.502 -4.128 -2.725 1.00 86.88 90 ALA A C 1
ATOM 667 O O . ALA A 1 90 ? 0.123 -3.351 -3.434 1.00 86.88 90 ALA A O 1
ATOM 668 N N . LEU A 1 91 ? -1.789 -4.403 -2.968 1.00 85.25 91 LEU A N 1
ATOM 669 C CA . LEU A 1 91 ? -2.540 -3.762 -4.057 1.00 85.25 91 LEU A CA 1
ATOM 670 C C . LEU A 1 91 ? -2.607 -2.238 -3.905 1.00 85.25 91 LEU A C 1
ATOM 672 O O . LEU A 1 91 ? -2.467 -1.517 -4.889 1.00 85.25 91 LEU A O 1
ATOM 676 N N . VAL A 1 92 ? -2.806 -1.744 -2.679 1.00 85.50 92 VAL A N 1
ATOM 677 C CA . VAL A 1 92 ? -2.823 -0.302 -2.392 1.00 85.50 92 VAL A CA 1
ATOM 678 C C . VAL A 1 92 ? -1.463 0.329 -2.686 1.00 85.50 92 VAL A C 1
ATOM 680 O O . VAL A 1 92 ? -1.423 1.386 -3.307 1.00 85.50 92 VAL A O 1
ATOM 683 N N . HIS A 1 93 ? -0.363 -0.323 -2.302 1.00 85.50 93 HIS A N 1
ATOM 684 C CA . HIS A 1 93 ? 0.987 0.114 -2.665 1.00 85.50 93 HIS A CA 1
ATOM 685 C C . HIS A 1 93 ? 1.157 0.199 -4.184 1.00 85.50 93 HIS A C 1
ATOM 687 O O . HIS A 1 93 ? 1.531 1.242 -4.708 1.00 85.50 93 HIS A O 1
ATOM 693 N N . LEU A 1 94 ? 0.79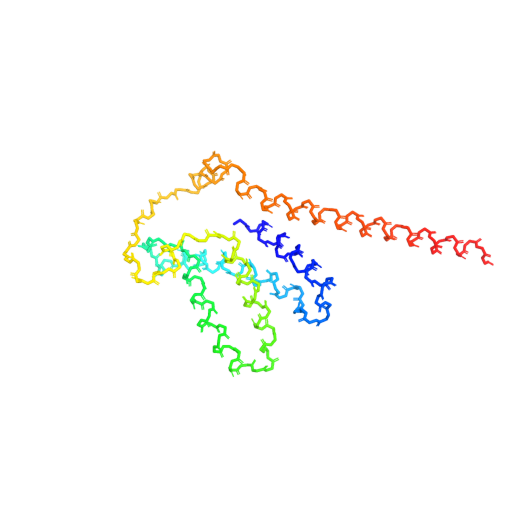1 -0.864 -4.902 1.00 78.19 94 LEU A N 1
ATOM 694 C CA . LEU A 1 94 ? 0.955 -0.915 -6.354 1.00 78.19 94 LEU A CA 1
ATOM 695 C C . LEU A 1 94 ? 0.106 0.133 -7.087 1.00 78.19 94 LEU A C 1
ATOM 697 O O . LEU A 1 94 ? 0.524 0.664 -8.111 1.00 78.19 94 LEU A O 1
ATOM 701 N N . ALA A 1 95 ? -1.074 0.459 -6.555 1.00 76.69 95 ALA A N 1
ATOM 702 C CA . ALA A 1 95 ? -1.914 1.528 -7.087 1.00 76.69 95 ALA A CA 1
ATOM 703 C C . ALA A 1 95 ? -1.296 2.925 -6.889 1.00 76.69 95 ALA A C 1
ATOM 705 O O . ALA A 1 95 ? -1.544 3.818 -7.696 1.00 76.69 95 ALA A O 1
ATOM 706 N N . GLN A 1 96 ? -0.506 3.121 -5.828 1.00 75.56 96 GLN A N 1
ATOM 707 C CA . GLN A 1 96 ? 0.160 4.395 -5.527 1.00 75.56 96 GLN A CA 1
ATOM 708 C C . GLN A 1 96 ? 1.397 4.641 -6.385 1.00 75.56 96 GLN A C 1
ATOM 710 O O . GLN A 1 96 ? 1.741 5.792 -6.620 1.00 75.56 96 GLN A O 1
ATOM 715 N N . ASP A 1 97 ? 2.044 3.580 -6.853 1.00 71.62 97 ASP A N 1
ATOM 716 C CA . ASP A 1 97 ? 3.216 3.678 -7.722 1.00 71.62 97 ASP A CA 1
ATOM 717 C C . ASP A 1 97 ? 2.857 4.030 -9.185 1.00 71.62 97 ASP A C 1
ATOM 719 O O . ASP A 1 97 ? 3.753 4.218 -10.004 1.00 71.62 97 ASP A O 1
ATOM 723 N N . THR A 1 98 ? 1.559 4.157 -9.517 1.00 64.19 98 THR A N 1
ATOM 724 C CA . THR A 1 98 ? 1.036 4.680 -10.801 1.00 64.19 98 THR A CA 1
ATOM 725 C C . THR A 1 98 ? 1.791 4.153 -12.034 1.00 64.19 98 THR A C 1
ATOM 727 O O . THR A 1 98 ? 2.474 4.924 -12.709 1.00 64.19 98 THR A O 1
ATOM 730 N N . PRO A 1 99 ? 1.709 2.843 -12.340 1.00 63.12 99 PRO A N 1
ATOM 731 C CA . PRO A 1 99 ? 2.474 2.265 -13.439 1.00 63.12 99 PRO A CA 1
ATOM 732 C C . PRO A 1 99 ? 2.009 2.835 -14.773 1.00 63.12 99 PRO A C 1
ATOM 734 O O . PRO A 1 99 ? 0.805 2.969 -15.009 1.00 63.12 99 PRO A O 1
ATOM 737 N N . ASP A 1 100 ? 2.954 3.034 -15.689 1.00 59.44 100 ASP A N 1
ATOM 738 C CA . ASP A 1 100 ? 2.621 3.219 -17.096 1.00 59.44 100 ASP A CA 1
ATOM 739 C C . ASP A 1 100 ? 1.793 2.038 -17.618 1.00 59.44 100 ASP A C 1
ATOM 741 O O . ASP A 1 100 ? 1.982 0.881 -17.236 1.00 59.44 100 ASP A O 1
ATOM 745 N N . LEU A 1 101 ? 0.877 2.313 -18.546 1.00 62.53 101 LEU A N 1
ATOM 746 C CA . LEU A 1 101 ? -0.017 1.295 -19.104 1.00 62.53 101 LEU A CA 1
ATOM 747 C C . LEU A 1 101 ? 0.759 0.148 -19.781 1.00 62.53 101 LEU A C 1
ATOM 749 O O . LEU A 1 101 ? 0.332 -1.005 -19.735 1.00 62.53 101 LEU A O 1
ATOM 753 N N . SER A 1 102 ? 1.928 0.451 -20.352 1.00 59.75 102 SER A N 1
ATOM 754 C CA . SER A 1 102 ? 2.856 -0.538 -20.915 1.00 59.75 102 SER A CA 1
ATOM 755 C C . SER A 1 102 ? 3.364 -1.529 -19.865 1.00 59.75 102 SER A C 1
ATOM 757 O O . SER A 1 102 ? 3.570 -2.697 -20.186 1.00 59.75 102 SER A O 1
ATOM 759 N N . VAL A 1 103 ? 3.501 -1.097 -18.604 1.00 59.44 103 VAL A N 1
ATOM 760 C CA . VAL A 1 103 ? 3.901 -1.960 -17.488 1.00 59.44 103 VAL A CA 1
ATOM 761 C C . VAL A 1 103 ? 2.774 -2.904 -17.088 1.00 59.44 103 VAL A C 1
ATOM 763 O O . VAL A 1 103 ? 3.023 -4.072 -16.807 1.00 59.44 103 VAL A O 1
ATOM 766 N N . ILE A 1 104 ? 1.533 -2.415 -17.091 1.00 60.50 104 ILE A N 1
ATOM 767 C CA . ILE A 1 104 ? 0.342 -3.204 -16.747 1.00 60.50 104 ILE A CA 1
ATOM 768 C C . ILE A 1 104 ? 0.044 -4.263 -17.816 1.00 60.50 104 ILE A C 1
ATOM 770 O O . ILE A 1 104 ? -0.389 -5.366 -17.495 1.00 60.50 104 ILE A O 1
ATOM 774 N N . LEU A 1 105 ? 0.236 -3.921 -19.092 1.00 62.88 105 LEU A N 1
ATOM 775 C CA . LEU A 1 105 ? -0.158 -4.753 -20.230 1.00 62.88 105 LEU A CA 1
ATOM 776 C C . LEU A 1 105 ? 0.942 -5.710 -20.708 1.00 62.88 105 LEU A C 1
ATOM 778 O O . LEU A 1 105 ? 0.776 -6.365 -21.736 1.00 62.88 105 LEU A O 1
ATOM 782 N N . TRP A 1 106 ? 2.065 -5.820 -20.003 1.00 56.94 106 TRP A N 1
ATOM 783 C CA . TRP A 1 106 ? 3.100 -6.794 -20.344 1.00 56.94 106 TRP A CA 1
ATOM 784 C C . TRP A 1 106 ? 2.594 -8.242 -20.135 1.00 56.94 106 TRP A C 1
ATOM 786 O O . TRP A 1 106 ? 1.902 -8.506 -19.151 1.00 56.94 106 TRP A O 1
ATOM 796 N N . PRO A 1 107 ? 2.912 -9.215 -21.017 1.00 55.25 107 PRO A N 1
ATOM 797 C CA . PRO A 1 107 ? 3.783 -9.132 -22.198 1.00 55.25 107 PRO A CA 1
ATOM 798 C C . PRO A 1 107 ? 3.087 -8.676 -23.492 1.00 55.25 107 PRO A C 1
ATOM 800 O O . PRO A 1 107 ? 3.721 -8.629 -24.543 1.00 55.25 107 PRO A O 1
ATOM 803 N N . LEU A 1 108 ? 1.794 -8.345 -23.449 1.00 67.06 108 LEU A N 1
ATOM 804 C CA . LEU A 1 108 ? 0.983 -8.034 -24.634 1.00 67.06 108 LEU A 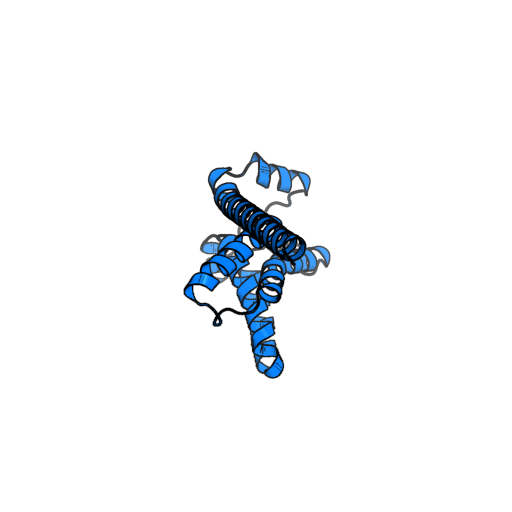CA 1
ATOM 805 C C . LEU A 1 108 ? 1.377 -6.709 -25.309 1.00 67.06 108 LEU A C 1
ATOM 807 O O . LEU A 1 108 ? 1.175 -6.561 -26.510 1.00 67.06 108 LEU A O 1
ATOM 811 N N . ALA A 1 109 ? 1.950 -5.763 -24.559 1.00 63.81 109 ALA A N 1
ATOM 812 C CA . ALA A 1 109 ? 2.396 -4.461 -25.067 1.00 63.81 109 ALA A CA 1
ATOM 813 C C . ALA A 1 109 ? 3.807 -4.460 -25.700 1.00 63.81 109 ALA A C 1
ATOM 815 O O . ALA A 1 109 ? 4.268 -3.411 -26.145 1.00 63.81 109 ALA A O 1
ATOM 816 N N . GLY A 1 110 ? 4.479 -5.615 -25.775 1.00 55.72 110 GLY A N 1
ATOM 817 C CA . GLY A 1 110 ? 5.833 -5.745 -26.324 1.00 55.72 110 GLY A CA 1
ATOM 818 C C . GLY A 1 110 ? 6.952 -5.689 -25.269 1.00 55.72 110 GLY A C 1
ATOM 819 O O . GLY A 1 110 ? 6.681 -5.587 -24.070 1.00 55.72 110 GLY A O 1
ATOM 820 N N . PRO A 1 111 ? 8.223 -5.836 -25.692 1.00 52.28 111 PRO A N 1
ATOM 821 C CA . PRO A 1 111 ? 9.376 -5.818 -24.794 1.00 52.28 111 PRO A CA 1
ATOM 822 C C . PRO A 1 111 ? 9.609 -4.422 -24.197 1.00 52.28 111 PRO A C 1
ATOM 824 O O . PRO A 1 111 ? 9.407 -3.411 -24.864 1.00 52.28 111 PRO A O 1
ATOM 827 N N . TRP A 1 112 ? 10.060 -4.372 -22.942 1.00 59.53 112 TRP A N 1
ATOM 828 C CA . TRP A 1 112 ? 10.417 -3.121 -22.268 1.00 59.53 112 TRP A CA 1
ATOM 829 C C . TRP A 1 112 ? 11.730 -2.533 -22.790 1.00 59.53 112 TRP A C 1
ATOM 831 O O . TRP A 1 112 ? 12.655 -3.271 -23.136 1.00 59.53 112 TRP A O 1
ATOM 841 N N . GLU A 1 113 ? 11.841 -1.202 -22.755 1.00 51.88 113 GLU A N 1
ATOM 842 C CA . GLU A 1 113 ? 13.134 -0.540 -22.911 1.00 51.88 113 GLU A CA 1
ATOM 843 C C . GLU A 1 113 ? 14.073 -0.927 -21.759 1.00 51.88 113 GLU A C 1
ATOM 845 O O . GLU A 1 113 ? 13.649 -0.916 -20.597 1.00 51.88 113 GLU A O 1
ATOM 850 N N . PRO A 1 114 ? 15.348 -1.250 -22.049 1.00 53.41 114 PRO A N 1
ATOM 851 C CA . PRO A 1 114 ? 16.361 -1.485 -21.036 1.00 53.41 114 PRO A CA 1
ATOM 852 C C . PRO A 1 114 ? 16.414 -0.339 -20.030 1.00 53.41 114 PRO A C 1
ATOM 854 O O . PRO A 1 114 ? 16.776 0.775 -20.398 1.00 53.41 114 PRO A O 1
ATOM 857 N N . TYR A 1 115 ? 16.091 -0.593 -18.757 1.00 54.62 115 TYR A N 1
ATOM 858 C CA . TYR A 1 115 ? 16.324 0.425 -17.736 1.00 54.62 115 TYR A CA 1
ATOM 859 C C . TYR A 1 115 ? 17.843 0.546 -17.557 1.00 54.62 115 TYR A C 1
ATOM 861 O O . TYR A 1 115 ? 18.479 -0.455 -17.206 1.00 54.62 115 TYR A O 1
ATOM 869 N N . PRO A 1 116 ? 18.451 1.715 -17.819 1.00 56.75 116 PRO A N 1
ATOM 870 C CA . PRO A 1 116 ? 19.890 1.864 -17.693 1.00 56.75 116 PRO A CA 1
ATOM 871 C C . PRO A 1 116 ? 20.303 1.577 -16.249 1.00 56.75 116 PRO A C 1
ATOM 873 O O . PRO A 1 116 ? 19.610 1.944 -15.292 1.00 56.75 116 PRO A O 1
ATOM 876 N N . TYR A 1 117 ? 21.428 0.884 -16.089 1.00 57.59 117 TYR A N 1
ATOM 877 C CA . TYR A 1 117 ? 21.963 0.576 -14.772 1.00 57.59 117 TYR A CA 1
ATOM 878 C C . TYR A 1 117 ? 22.356 1.889 -14.086 1.00 57.59 117 TYR A C 1
ATOM 880 O O . TYR A 1 117 ? 23.319 2.534 -14.484 1.00 57.59 117 TYR A O 1
ATOM 888 N N . MET A 1 118 ? 21.586 2.298 -13.077 1.00 59.88 118 MET A N 1
ATOM 889 C CA . MET A 1 118 ? 21.876 3.480 -12.264 1.00 59.88 118 MET A CA 1
ATOM 890 C C . MET A 1 118 ? 22.469 3.056 -10.923 1.00 59.88 118 MET A C 1
ATOM 892 O O . MET A 1 118 ? 21.917 2.193 -10.227 1.00 59.88 118 MET A O 1
ATOM 896 N N . SER A 1 119 ? 23.554 3.714 -10.530 1.00 62.75 119 SER A N 1
ATOM 897 C CA . SER A 1 119 ? 24.086 3.670 -9.171 1.00 62.75 119 SER A CA 1
ATOM 898 C C . SER A 1 119 ? 23.046 4.156 -8.152 1.00 62.75 119 SER A C 1
ATOM 900 O O . SER A 1 119 ? 22.082 4.853 -8.479 1.00 62.75 119 SER A O 1
ATOM 902 N N . LEU A 1 120 ? 23.231 3.801 -6.875 1.00 53.53 120 LEU A N 1
ATOM 903 C CA . LEU A 1 120 ? 22.351 4.265 -5.796 1.00 53.53 120 LEU A CA 1
ATOM 904 C C . LEU A 1 120 ? 22.274 5.801 -5.743 1.00 53.53 120 LEU A C 1
ATOM 906 O O . LEU A 1 120 ? 21.197 6.350 -5.528 1.00 53.53 120 LEU A O 1
ATOM 910 N N . VAL A 1 121 ? 23.398 6.484 -5.977 1.00 66.75 121 VAL A N 1
ATOM 911 C CA . VAL A 1 121 ? 23.473 7.952 -5.982 1.00 66.75 121 VAL A CA 1
ATOM 912 C C . VAL A 1 121 ? 22.658 8.532 -7.136 1.00 66.75 121 VAL A C 1
ATOM 914 O O . VAL A 1 121 ? 21.846 9.423 -6.909 1.00 66.75 121 VAL A O 1
ATOM 917 N N . GLU A 1 122 ? 22.788 7.987 -8.346 1.00 65.50 122 GLU A N 1
ATOM 918 C CA . GLU A 1 122 ? 21.997 8.424 -9.507 1.00 65.50 122 GLU A CA 1
ATOM 919 C C . GLU A 1 122 ? 20.500 8.187 -9.305 1.00 65.50 122 GLU A C 1
ATOM 921 O O . GLU A 1 122 ? 19.695 9.040 -9.670 1.00 65.50 122 GLU A O 1
ATOM 926 N N . LYS A 1 123 ? 20.111 7.078 -8.660 1.00 59.62 123 LYS A N 1
ATOM 927 C CA . LYS A 1 123 ? 18.709 6.827 -8.295 1.00 59.62 123 LYS A CA 1
ATOM 928 C C . LYS A 1 123 ? 18.178 7.876 -7.326 1.00 59.62 123 LYS A C 1
ATOM 930 O O . LYS A 1 123 ? 17.071 8.361 -7.522 1.00 59.62 123 LYS A O 1
ATOM 935 N N . LEU A 1 124 ? 18.950 8.238 -6.301 1.00 57.44 124 LEU A N 1
ATOM 936 C CA . LEU A 1 124 ? 18.554 9.269 -5.339 1.00 57.44 124 LEU A CA 1
ATOM 937 C C . LEU A 1 124 ? 18.464 10.650 -6.002 1.00 57.44 124 LEU A C 1
ATOM 939 O O . LEU A 1 124 ? 17.500 11.370 -5.772 1.00 57.44 124 LEU A O 1
ATOM 943 N N . VAL A 1 125 ? 19.417 11.003 -6.865 1.00 67.69 125 VAL A N 1
ATOM 944 C CA . VAL A 1 125 ? 19.400 12.272 -7.609 1.00 67.69 125 VAL A CA 1
ATOM 945 C C . VAL A 1 125 ? 18.206 12.327 -8.561 1.00 67.69 125 VAL A C 1
ATOM 947 O O . VAL A 1 125 ? 17.444 13.287 -8.517 1.00 67.69 125 VAL A O 1
ATOM 950 N N . ASN A 1 126 ? 17.964 11.290 -9.365 1.00 67.25 126 ASN A N 1
ATOM 951 C CA . ASN A 1 126 ? 16.791 11.259 -10.241 1.00 67.25 126 ASN A CA 1
ATOM 952 C C . ASN A 1 126 ? 15.477 11.311 -9.453 1.00 67.25 126 ASN A C 1
ATOM 954 O O . ASN A 1 126 ? 14.558 12.012 -9.862 1.00 67.25 126 ASN A O 1
ATOM 958 N N . LEU A 1 127 ? 15.395 10.630 -8.308 1.00 62.16 127 LEU A N 1
ATOM 959 C CA . LEU A 1 127 ? 14.184 10.593 -7.487 1.00 62.16 127 LEU A CA 1
ATOM 960 C C . LEU A 1 127 ? 13.896 11.928 -6.780 1.00 62.16 127 LEU A C 1
ATOM 962 O O . LEU A 1 127 ? 12.750 12.359 -6.740 1.00 62.16 127 LEU A O 1
ATOM 966 N N . TYR A 1 128 ? 14.914 12.580 -6.212 1.00 59.53 128 TYR A N 1
ATOM 967 C CA . TYR A 1 128 ? 14.727 13.778 -5.380 1.00 59.53 128 TYR A CA 1
ATOM 968 C C . TYR A 1 128 ? 14.962 15.100 -6.113 1.00 59.53 128 TYR A C 1
ATOM 970 O O . TYR A 1 128 ? 14.470 16.133 -5.666 1.00 59.53 128 TYR A O 1
ATOM 978 N N . ILE A 1 129 ? 15.720 15.082 -7.210 1.00 67.25 129 ILE A N 1
ATOM 979 C CA . ILE A 1 129 ? 16.116 16.277 -7.967 1.00 67.25 129 ILE A CA 1
ATOM 980 C C . ILE A 1 129 ? 15.542 16.230 -9.391 1.00 67.25 129 ILE A C 1
ATOM 982 O O . ILE A 1 129 ? 15.132 17.263 -9.911 1.00 67.25 129 ILE A O 1
ATOM 986 N N . GLY A 1 130 ? 15.507 15.048 -10.017 1.00 61.53 130 GLY A N 1
ATOM 987 C CA . GLY A 1 130 ? 15.080 14.869 -11.412 1.00 61.53 130 GLY A CA 1
ATOM 988 C C . GLY A 1 130 ? 13.569 14.705 -11.625 1.00 61.53 130 GLY A C 1
ATOM 989 O O . GLY A 1 130 ? 13.058 15.087 -12.676 1.00 61.53 130 GLY A O 1
ATOM 990 N N . MET A 1 131 ? 12.834 14.160 -10.653 1.00 60.72 131 MET A N 1
ATOM 991 C CA . MET A 1 131 ? 11.378 14.044 -10.739 1.00 60.72 131 MET A CA 1
ATOM 992 C C . MET A 1 131 ? 10.705 15.397 -10.526 1.00 60.72 131 MET A C 1
ATOM 994 O O . MET A 1 131 ? 11.068 16.150 -9.625 1.00 60.72 131 MET A O 1
ATOM 998 N N . ASN A 1 132 ? 9.660 15.672 -11.314 1.00 58.41 132 ASN A N 1
ATOM 999 C CA . ASN A 1 132 ? 8.791 16.818 -11.077 1.00 58.41 132 ASN A CA 1
ATOM 1000 C C . ASN A 1 132 ? 8.210 16.710 -9.650 1.00 58.41 132 ASN A C 1
ATOM 1002 O O . ASN A 1 132 ? 7.445 15.775 -9.378 1.00 58.41 132 ASN A O 1
ATOM 1006 N N . PRO A 1 133 ? 8.554 17.641 -8.740 1.00 58.00 133 PRO A N 1
ATOM 1007 C CA . PRO A 1 133 ? 8.241 17.514 -7.322 1.00 58.00 133 PRO A CA 1
ATOM 1008 C C . PRO A 1 133 ? 6.736 17.429 -7.065 1.00 58.00 133 PRO A C 1
ATOM 1010 O O . PRO A 1 133 ? 6.331 16.818 -6.086 1.00 58.00 133 PRO A O 1
ATOM 1013 N N . LEU A 1 134 ? 5.883 17.948 -7.956 1.00 57.47 134 LEU A N 1
ATOM 1014 C CA . LEU A 1 134 ? 4.437 17.920 -7.739 1.00 57.47 134 LEU A CA 1
ATOM 1015 C C . LEU A 1 134 ? 3.874 16.498 -7.596 1.00 57.47 134 LEU A C 1
ATOM 1017 O O . LEU A 1 134 ? 3.070 16.257 -6.704 1.00 57.47 134 LEU A O 1
ATOM 1021 N N . GLN A 1 135 ? 4.264 15.549 -8.449 1.00 54.03 135 GLN A N 1
ATOM 1022 C CA . GLN A 1 135 ? 3.595 14.240 -8.487 1.00 54.03 135 GLN A CA 1
ATOM 1023 C C . GLN A 1 135 ? 4.029 13.320 -7.343 1.00 54.03 135 GLN A C 1
ATOM 1025 O O . GLN A 1 135 ? 3.174 12.738 -6.678 1.00 54.03 135 GLN A O 1
ATOM 1030 N N . ALA A 1 136 ? 5.332 13.241 -7.063 1.00 54.72 136 ALA A N 1
ATOM 1031 C CA . ALA A 1 136 ? 5.830 12.455 -5.935 1.00 54.72 136 ALA A CA 1
ATOM 1032 C C . ALA A 1 136 ? 5.460 13.098 -4.589 1.00 54.72 136 ALA A C 1
ATOM 1034 O O . ALA A 1 136 ? 5.037 12.407 -3.665 1.00 54.72 136 ALA A O 1
ATOM 1035 N N . TRP A 1 137 ? 5.553 14.428 -4.470 1.00 61.75 137 TRP A N 1
ATOM 1036 C CA . TRP A 1 137 ? 5.403 15.073 -3.169 1.00 61.75 137 TRP A CA 1
ATOM 1037 C C . TRP A 1 137 ? 3.944 15.264 -2.780 1.00 61.75 137 TRP A C 1
ATOM 1039 O O . TRP A 1 137 ? 3.637 15.153 -1.601 1.00 61.75 137 TRP A O 1
ATOM 1049 N N . LEU A 1 138 ? 3.014 15.517 -3.710 1.00 64.62 138 LEU A N 1
ATOM 1050 C CA . LEU A 1 138 ? 1.613 15.748 -3.329 1.00 64.62 138 LEU A CA 1
ATOM 1051 C C . LEU A 1 138 ? 0.997 14.526 -2.640 1.00 64.62 138 LEU A C 1
ATOM 1053 O O . LEU A 1 138 ? 0.319 14.683 -1.625 1.00 64.62 138 LEU A O 1
ATOM 1057 N N . GLY A 1 139 ? 1.272 13.321 -3.148 1.00 61.81 139 GLY A N 1
ATOM 1058 C CA . GLY A 1 139 ? 0.816 12.079 -2.530 1.00 61.81 139 GLY A CA 1
ATOM 1059 C C . GLY A 1 139 ? 1.439 11.867 -1.152 1.00 61.81 139 GLY A C 1
ATOM 1060 O O . GLY A 1 139 ? 0.723 11.685 -0.172 1.00 61.81 139 GLY A O 1
ATOM 1061 N N . GLU A 1 140 ? 2.768 11.928 -1.051 1.00 67.31 140 GLU A N 1
ATOM 1062 C CA . GLU A 1 140 ? 3.477 11.685 0.212 1.00 67.31 140 GLU A CA 1
ATOM 1063 C C . GLU A 1 140 ? 3.210 12.757 1.277 1.00 67.31 140 GLU A C 1
ATOM 1065 O O . GLU A 1 140 ? 3.009 12.432 2.451 1.00 67.31 140 GLU A O 1
ATOM 1070 N N . MET A 1 141 ? 3.170 14.033 0.882 1.00 70.56 141 MET A N 1
ATOM 1071 C CA . MET A 1 141 ? 2.913 15.148 1.791 1.00 70.56 141 MET A CA 1
ATOM 1072 C C . MET A 1 141 ? 1.470 15.148 2.278 1.00 70.56 141 MET A C 1
ATOM 1074 O O . MET A 1 141 ? 1.251 15.408 3.458 1.00 70.56 141 MET A O 1
ATOM 1078 N N . ALA A 1 142 ? 0.488 14.810 1.435 1.00 73.44 142 ALA A N 1
ATOM 1079 C CA . ALA A 1 142 ? -0.900 14.690 1.880 1.00 73.44 142 ALA A CA 1
ATOM 1080 C C . ALA A 1 142 ? -1.048 13.603 2.957 1.00 73.44 142 ALA A C 1
ATOM 1082 O O . ALA A 1 142 ? -1.613 13.866 4.023 1.00 73.44 142 ALA A O 1
ATOM 1083 N N . GLY A 1 143 ? -0.469 12.417 2.728 1.00 69.44 143 GLY A N 1
ATOM 1084 C CA . GLY A 1 143 ? -0.446 11.339 3.716 1.00 69.44 143 GLY A CA 1
ATOM 1085 C C . GLY A 1 143 ? 0.289 11.732 4.998 1.00 69.44 143 GLY A C 1
ATOM 1086 O O . GLY A 1 143 ? -0.214 11.507 6.099 1.00 69.44 143 GLY A O 1
ATOM 1087 N N . ALA A 1 144 ? 1.455 12.372 4.882 1.00 74.94 144 ALA A N 1
ATOM 1088 C CA . ALA A 1 144 ? 2.236 12.822 6.032 1.00 74.94 144 ALA A CA 1
ATOM 1089 C C . ALA A 1 144 ? 1.506 13.893 6.862 1.00 74.94 144 ALA A C 1
ATOM 1091 O O . ALA A 1 144 ? 1.443 13.777 8.088 1.00 74.94 144 ALA A O 1
ATOM 1092 N N . ILE A 1 145 ? 0.905 14.899 6.214 1.00 81.75 145 ILE A N 1
ATOM 1093 C CA . ILE A 1 145 ? 0.115 15.955 6.866 1.00 81.75 145 ILE A CA 1
ATOM 1094 C C . ILE A 1 145 ? -1.093 15.346 7.579 1.00 81.75 145 ILE A C 1
ATOM 1096 O O . ILE A 1 145 ? -1.353 15.679 8.738 1.00 81.75 145 ILE A O 1
ATOM 1100 N N . TYR A 1 146 ? -1.802 14.418 6.929 1.00 83.56 146 TYR A N 1
ATOM 1101 C CA . TYR A 1 146 ? -2.921 13.713 7.549 1.00 83.56 146 TYR A CA 1
ATOM 1102 C C . TYR A 1 146 ? -2.477 12.943 8.797 1.00 83.56 146 TYR A C 1
ATOM 1104 O O . TYR A 1 146 ? -3.068 13.108 9.866 1.00 83.56 146 TYR A O 1
ATOM 1112 N N . CYS A 1 147 ? -1.415 12.137 8.694 1.00 79.75 147 CYS A N 1
ATOM 1113 C CA . CYS A 1 147 ? -0.867 11.376 9.817 1.00 79.75 147 CYS A CA 1
ATOM 1114 C C . CYS A 1 147 ? -0.449 12.292 10.975 1.00 79.75 147 CYS A C 1
ATOM 1116 O O . CYS A 1 147 ? -0.776 12.009 12.130 1.00 79.75 147 CYS A O 1
ATOM 1118 N N . ALA A 1 148 ? 0.221 13.408 10.675 1.00 80.69 148 ALA A N 1
ATOM 1119 C CA . ALA A 1 148 ? 0.627 14.395 11.668 1.00 80.69 148 ALA A CA 1
ATOM 1120 C C . ALA A 1 148 ? -0.587 15.019 12.373 1.00 80.69 148 ALA A C 1
ATOM 1122 O O . ALA A 1 148 ? -0.654 15.016 13.603 1.00 80.69 148 ALA A O 1
ATOM 1123 N N . GLY A 1 149 ? -1.589 15.483 11.620 1.00 83.62 149 GLY A N 1
ATOM 1124 C CA . GLY A 1 149 ? -2.825 16.036 12.179 1.00 83.62 149 GLY A CA 1
ATOM 1125 C C . GLY A 1 149 ? -3.603 15.013 13.014 1.00 83.62 149 GLY A C 1
ATOM 1126 O O . GLY A 1 149 ? -4.065 15.311 14.120 1.00 83.62 149 GLY A O 1
ATOM 1127 N N . TYR A 1 150 ? -3.691 13.769 12.543 1.00 83.25 150 TYR A N 1
ATOM 1128 C CA . TYR A 1 150 ? -4.310 12.672 13.282 1.00 83.25 150 TYR A CA 1
ATOM 1129 C C . TYR A 1 150 ? -3.587 12.402 14.611 1.00 83.25 150 TYR A C 1
ATOM 1131 O O . TYR A 1 150 ? -4.223 12.273 15.659 1.00 83.25 150 TYR A O 1
ATOM 1139 N N . PHE A 1 151 ? -2.255 12.369 14.604 1.00 83.25 151 PHE A N 1
ATOM 1140 C CA . PHE A 1 151 ? -1.471 12.139 15.814 1.00 83.25 151 PHE A CA 1
ATOM 1141 C C . PHE A 1 151 ? -1.590 13.299 16.812 1.00 83.25 151 PHE A C 1
ATOM 1143 O O . PHE A 1 151 ? -1.844 13.073 17.997 1.00 83.25 151 PHE A O 1
ATOM 1150 N N . VAL A 1 152 ? -1.509 14.546 16.332 1.00 88.19 152 VAL A N 1
ATOM 1151 C CA . VAL A 1 152 ? -1.697 15.750 17.156 1.00 88.19 152 VAL A CA 1
ATOM 1152 C C . VAL A 1 152 ? -3.079 15.748 17.808 1.00 88.19 152 VAL A C 1
ATOM 1154 O O . VAL A 1 152 ? -3.185 15.911 19.02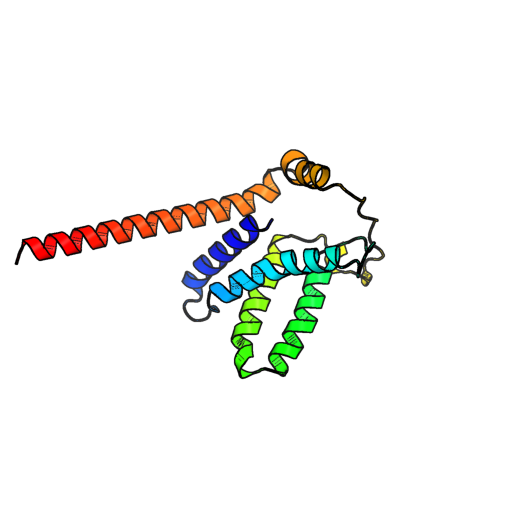3 1.00 88.19 152 VAL A O 1
ATOM 1157 N N . THR A 1 153 ? -4.146 15.490 17.048 1.00 84.31 153 THR A N 1
ATOM 1158 C CA . THR A 1 153 ? -5.509 15.458 17.608 1.00 84.31 153 THR A CA 1
ATOM 1159 C C . THR A 1 153 ? -5.686 14.356 18.652 1.00 84.31 153 THR A C 1
ATOM 1161 O O . THR A 1 153 ? -6.354 14.574 19.665 1.00 84.31 153 THR A O 1
ATOM 1164 N N . ARG A 1 154 ? -5.055 13.190 18.469 1.00 83.06 154 ARG A N 1
ATOM 1165 C CA . ARG A 1 154 ? -5.052 12.110 19.467 1.00 83.06 154 ARG A CA 1
ATOM 1166 C C . ARG A 1 154 ? -4.317 12.504 20.746 1.00 83.06 154 ARG A C 1
ATOM 1168 O O . ARG A 1 154 ? -4.857 12.267 21.827 1.00 83.06 154 ARG A O 1
ATOM 1175 N N . ILE A 1 155 ? -3.152 13.145 20.642 1.00 84.88 155 ILE A N 1
ATOM 1176 C CA . ILE A 1 155 ? -2.412 13.660 21.805 1.00 84.88 155 ILE A CA 1
ATOM 1177 C C . ILE A 1 155 ? -3.246 14.696 22.556 1.00 84.88 155 ILE A C 1
ATOM 1179 O O . ILE A 1 155 ? -3.361 14.615 23.779 1.00 84.88 155 ILE A O 1
ATOM 1183 N N . LEU A 1 156 ? -3.847 15.653 21.845 1.00 86.12 156 LEU A N 1
ATOM 1184 C CA . LEU A 1 156 ? -4.670 16.696 22.456 1.00 86.12 156 LEU A CA 1
ATOM 1185 C C . LEU A 1 156 ? -5.875 16.098 23.193 1.00 86.12 156 LEU A C 1
ATOM 1187 O O . LEU A 1 156 ? -6.117 16.449 24.346 1.00 86.12 156 LEU A O 1
ATOM 1191 N N . LYS A 1 157 ? -6.576 15.132 22.581 1.00 84.81 157 LYS A N 1
ATOM 1192 C CA . LYS A 1 157 ? -7.684 14.408 23.228 1.00 84.81 157 LYS A CA 1
ATOM 1193 C C . LYS A 1 157 ? -7.231 13.629 24.463 1.00 84.81 157 LYS A C 1
ATOM 1195 O O . LYS A 1 157 ? -7.904 13.676 25.488 1.00 84.81 157 LYS A O 1
ATOM 1200 N N . TRP A 1 158 ? -6.096 12.935 24.387 1.00 83.06 158 TRP A N 1
ATOM 1201 C CA . TRP A 1 158 ? -5.539 12.198 25.524 1.00 83.06 158 TRP A CA 1
ATOM 1202 C C . TRP A 1 158 ? -5.176 13.129 26.688 1.00 83.06 158 TRP A C 1
ATOM 1204 O O . TRP A 1 158 ? -5.542 12.854 27.830 1.00 83.06 158 TRP A O 1
ATOM 1214 N N . ARG A 1 159 ? -4.529 14.268 26.404 1.00 84.06 159 ARG A N 1
ATOM 1215 C CA . ARG A 1 159 ? -4.205 15.289 27.414 1.00 84.06 159 ARG A CA 1
ATOM 1216 C C . ARG A 1 159 ? -5.460 15.886 28.053 1.00 84.06 159 ARG A C 1
ATOM 1218 O O . ARG A 1 159 ? -5.495 16.032 29.270 1.00 84.06 159 ARG A O 1
ATOM 1225 N N . ALA A 1 160 ? -6.483 16.197 27.254 1.00 81.12 160 ALA A N 1
ATOM 1226 C CA . ALA A 1 160 ? -7.753 16.724 27.752 1.00 81.12 160 ALA A CA 1
ATOM 1227 C C . ALA A 1 160 ? -8.468 15.722 28.671 1.00 81.12 160 ALA A C 1
ATOM 1229 O O . ALA A 1 160 ? -8.905 16.095 29.756 1.00 81.12 160 ALA A O 1
ATOM 1230 N N . LYS A 1 161 ? -8.510 14.440 28.283 1.00 82.19 161 LYS A N 1
ATOM 1231 C CA . LYS A 1 161 ? -9.070 13.375 29.123 1.00 82.19 161 LYS A CA 1
ATOM 1232 C C . LYS A 1 161 ? -8.321 13.258 30.453 1.00 82.19 161 LYS A C 1
ATOM 1234 O O . LYS A 1 161 ? -8.946 13.306 31.501 1.00 82.19 161 LYS A O 1
ATOM 1239 N N . LYS A 1 162 ? -6.985 13.201 30.413 1.00 80.06 162 LYS A N 1
ATOM 1240 C CA . LYS A 1 162 ? -6.154 13.110 31.621 1.00 80.06 162 LYS A CA 1
ATOM 1241 C C . LYS A 1 162 ? -6.364 14.302 32.563 1.00 80.06 162 LYS A C 1
ATOM 1243 O O . LYS A 1 162 ? -6.370 14.118 33.770 1.00 80.06 162 LYS A O 1
ATOM 1248 N N . LYS A 1 163 ? -6.545 15.514 32.026 1.00 77.19 163 LYS A N 1
ATOM 1249 C CA . LYS A 1 163 ? -6.838 16.708 32.831 1.00 77.19 163 LYS A CA 1
ATOM 1250 C C . LYS A 1 163 ? -8.199 16.605 33.532 1.00 77.19 163 LYS A C 1
ATOM 1252 O O . LYS A 1 163 ? -8.275 16.922 34.712 1.00 77.19 163 LYS A O 1
ATOM 1257 N N . ASN A 1 164 ? -9.228 16.132 32.827 1.00 72.31 164 ASN A N 1
ATOM 1258 C CA . ASN A 1 164 ? -10.563 15.929 33.396 1.00 72.31 164 ASN A CA 1
ATOM 1259 C C . ASN A 1 164 ? -10.573 14.831 34.471 1.00 72.31 164 ASN A C 1
ATOM 1261 O O . ASN A 1 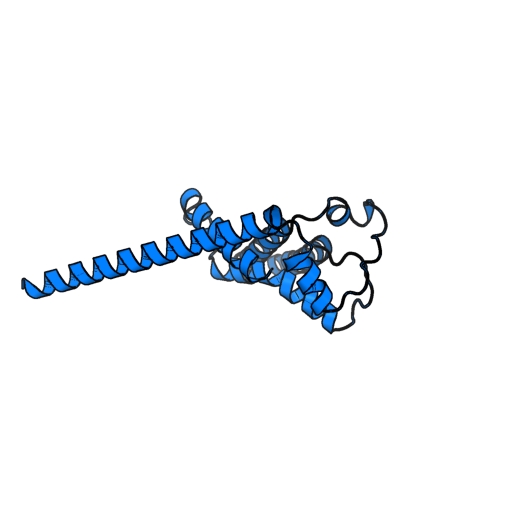164 ? -11.194 15.012 35.514 1.00 72.31 164 ASN A O 1
ATOM 1265 N N . ASP A 1 165 ? -9.849 13.731 34.244 1.00 72.00 165 ASP A N 1
ATOM 1266 C CA . ASP A 1 165 ? -9.719 12.640 35.217 1.00 72.00 165 ASP A CA 1
ATOM 1267 C C . ASP A 1 165 ? -9.018 13.124 36.507 1.00 72.00 165 ASP A C 1
ATOM 1269 O O . ASP A 1 165 ? -9.439 12.765 37.598 1.00 72.00 165 ASP A O 1
ATOM 1273 N N . VAL A 1 166 ? -8.001 13.994 36.407 1.00 65.94 166 VAL A N 1
ATOM 1274 C CA . VAL A 1 166 ? -7.323 14.588 37.582 1.00 65.94 166 VAL A CA 1
ATOM 1275 C C . VAL A 1 166 ? -8.241 15.551 38.341 1.00 65.94 166 VAL A C 1
ATOM 1277 O O . VAL A 1 166 ? -8.303 15.482 39.562 1.00 65.94 166 VAL A O 1
ATOM 1280 N N . SER A 1 167 ? -9.005 16.399 37.645 1.00 61.72 167 SER A N 1
ATOM 1281 C CA . SER A 1 167 ? -9.936 17.328 38.306 1.00 61.72 167 SER A CA 1
ATOM 1282 C C . SER A 1 167 ? -11.105 16.648 39.024 1.00 61.72 167 SER A C 1
ATOM 1284 O O . SER A 1 167 ? -11.693 17.260 39.904 1.00 61.72 167 SER A O 1
ATOM 1286 N N . LEU A 1 168 ? -11.464 15.413 38.657 1.00 59.44 168 LEU A N 1
ATOM 1287 C CA . LEU A 1 168 ? -12.506 14.646 39.353 1.00 59.44 168 LEU A CA 1
ATOM 1288 C C . LEU A 1 168 ? -11.995 14.020 40.660 1.00 59.44 168 LEU A C 1
ATOM 1290 O O . LEU A 1 168 ? -12.782 13.835 41.575 1.00 59.44 168 LEU A O 1
ATOM 1294 N N . VAL A 1 169 ? -10.691 13.737 40.761 1.00 61.09 169 VAL A N 1
ATOM 1295 C CA . VAL A 1 169 ? -10.053 13.165 41.964 1.00 61.09 169 VAL A CA 1
ATOM 1296 C C . VAL A 1 169 ? -9.788 14.227 43.040 1.00 61.09 169 VAL A C 1
ATOM 1298 O O . VAL A 1 169 ? -9.717 13.898 44.214 1.00 61.09 169 VAL A O 1
ATOM 1301 N N . GLU A 1 170 ? -9.656 15.504 42.671 1.00 60.09 170 GLU A N 1
ATOM 1302 C CA . GLU A 1 170 ? -9.446 16.608 43.629 1.00 60.09 170 GLU A CA 1
ATOM 1303 C C . GLU A 1 170 ? -10.747 17.132 44.273 1.00 60.09 170 GLU A C 1
ATOM 1305 O O . GLU A 1 170 ? -10.695 18.026 45.116 1.00 60.09 170 GLU A O 1
ATOM 1310 N N . VAL A 1 171 ? -11.911 16.616 43.860 1.00 58.59 171 VAL A N 1
ATOM 1311 C CA . VAL A 1 171 ? -13.241 17.069 44.318 1.00 58.59 171 VAL A CA 1
ATOM 1312 C C . VAL A 1 171 ? -13.944 16.021 45.209 1.00 58.59 171 VAL A C 1
ATOM 1314 O O . VAL A 1 171 ? -15.020 16.304 45.735 1.00 58.59 171 VAL A O 1
ATOM 1317 N N . GLU A 1 172 ? -13.336 14.848 45.424 1.00 47.00 172 GLU A N 1
ATOM 1318 C CA . GLU A 1 172 ? -13.763 13.829 46.409 1.00 47.00 172 GLU A CA 1
ATOM 1319 C C . GLU A 1 172 ? -12.991 13.954 47.731 1.00 47.00 172 GLU A C 1
ATOM 1321 O O . GLU A 1 172 ? -13.630 13.766 48.793 1.00 47.00 172 GLU A O 1
#

Secondary structure (DSSP, 8-state):
-HHHHHHHHHHHHHHHHHHHGGGSPPHHHHHHHHHHHHHHHHHHHHTTTTTT-S---HHHHHHHHHHHHHHHHHH-GGGHHHHHHHHHHHHHHHHHT---HHHHTTTTT-PPP------HHHHHHIIIIIS-HHHHHHHHHHHHHHHHHHHHHHHHHHHHHHHHHHHHHT--

Sequence (172 aa):
MILGHVTNTFMLHSVGSHFLKDKLPPLPPVLAGALAPDILDKAIMVTGLIESYPGRGLFHSLVTLTVLAVPAIRAFPARAKLVGAVYLGALVHLAQDTPDLSVILWPLAGPWEPYPYMSLVEKLVNLYIGMNPLQAWLGEMAGAIYCAGYFVTRILKWRAKKKNDVSLVEVE

Foldseek 3Di:
DLLLLLLLLVVCQVVVCVVVPPNAQDSPLLSLLLCQLVVVLVVCCVVCVPVWQAQPALQVSLVVLCVVLVVCCVVCVVCNSSSVSSPNSNVSNNVLVPDDPCSNCPPVNPGDDGDPDDDPVRVCCCVPPVDDCCSVPVSSVVSVVSVVVVVVVVVVVVVVVVVVVVVVVVVD

pLDDT: mean 73.16, std 13.55, range [40.59, 92.62]